Protein AF-A0AA93HL29-F1 (afdb_monomer)

Nearest PDB structures (foldseek):
  6zu5-assembly1_LM0  TM=8.636E-01  e=6.104E-02  Paranosema locustae
  6rm3-assembly1_LM0  TM=8.452E-01  e=5.400E-02  Vairimorpha necatrix
  7qep-assembly1_M4  TM=7.954E-01  e=4.494E-02  Encephalitozoon cuniculi GB-M1
  8b2l-assembly1_E3  TM=7.868E-01  e=1.626E-01  Nicotiana tabacum
  4v8p-assembly2_DF  TM=7.615E-01  e=1.955E-01  Tetrahymena thermophila

Secondary structure (DSSP, 8-state):
--GGG---TT-EEEE-TT-TT-EEEEEEEEETTTEEEEEETTSSEEEEEGGGEEEEPPPPPP--

Solvent-accessible surface area (backbone atoms only — not comparable to full-atom values): 3964 Å² total; per-residue (Å²): 136,77,79,83,76,76,76,52,62,75,35,43,28,37,34,46,83,82,44,98,85,40,44,61,28,36,28,71,39,70,52,78,90,56,32,28,35,31,32,38,88,93,52,75,70,41,83,41,51,46,89,39,47,42,80,50,80,74,78,74,79,86,84,127

Structure (mmCIF, N/CA/C/O backbone):
data_AF-A0AA93HL29-F1
#
_entry.id   AF-A0AA93HL29-F1
#
loop_
_atom_site.group_PDB
_atom_site.id
_atom_site.type_symbol
_atom_site.label_atom_id
_atom_site.label_alt_id
_atom_site.label_comp_id
_atom_site.label_asym_id
_atom_site.label_entity_id
_atom_site.label_seq_id
_atom_site.pdbx_PDB_ins_code
_atom_site.Cartn_x
_atom_site.Cartn_y
_atom_site.Cartn_z
_atom_site.occupancy
_atom_site.B_iso_or_equiv
_atom_site.auth_seq_id
_atom_site.auth_comp_id
_atom_site.auth_asym_id
_atom_site.auth_atom_id
_atom_site.pdbx_PDB_model_num
ATOM 1 N N . MET A 1 1 ? 21.084 -4.316 -0.134 1.00 37.16 1 MET A N 1
ATOM 2 C CA . MET A 1 1 ? 19.953 -4.039 -1.048 1.00 37.16 1 MET A CA 1
ATOM 3 C C . MET A 1 1 ? 18.703 -3.865 -0.194 1.00 37.16 1 MET A C 1
ATOM 5 O O . MET A 1 1 ? 18.229 -4.836 0.375 1.00 37.16 1 MET A O 1
ATOM 9 N N . SER A 1 2 ? 18.270 -2.623 0.041 1.00 32.97 2 SER A N 1
ATOM 10 C CA . SER A 1 2 ? 17.134 -2.315 0.926 1.00 32.97 2 SER A CA 1
ATOM 11 C C . SER A 1 2 ? 15.824 -2.527 0.161 1.00 32.97 2 SER A C 1
ATOM 13 O O . SER A 1 2 ? 15.722 -2.084 -0.977 1.00 32.97 2 SER A O 1
ATOM 15 N N . ALA A 1 3 ? 14.834 -3.183 0.770 1.00 44.06 3 ALA A N 1
ATOM 16 C CA . ALA A 1 3 ? 13.554 -3.609 0.182 1.00 44.06 3 ALA A CA 1
ATOM 17 C C . ALA A 1 3 ? 12.634 -2.482 -0.361 1.00 44.06 3 ALA A C 1
ATOM 19 O O . ALA A 1 3 ? 11.451 -2.707 -0.607 1.00 44.06 3 ALA A O 1
ATOM 20 N N . ARG A 1 4 ? 13.146 -1.261 -0.551 1.00 48.16 4 ARG A N 1
ATOM 21 C CA . ARG A 1 4 ? 12.372 -0.074 -0.945 1.00 48.16 4 ARG A CA 1
ATOM 22 C C . ARG A 1 4 ? 11.921 -0.075 -2.414 1.00 48.16 4 ARG A C 1
ATOM 24 O O . ARG A 1 4 ? 10.964 0.621 -2.741 1.00 48.16 4 ARG A O 1
ATOM 31 N N . ASP A 1 5 ? 12.522 -0.903 -3.271 1.00 55.62 5 ASP A N 1
ATOM 32 C CA . ASP A 1 5 ? 12.112 -1.051 -4.679 1.00 55.62 5 ASP A CA 1
ATOM 33 C C . ASP A 1 5 ? 11.083 -2.175 -4.925 1.00 55.62 5 ASP A C 1
ATOM 35 O O . ASP A 1 5 ? 10.516 -2.259 -6.011 1.00 55.62 5 ASP A O 1
ATOM 39 N N . GLY A 1 6 ? 10.784 -3.009 -3.921 1.00 70.31 6 GLY A N 1
ATOM 40 C CA . GLY A 1 6 ? 10.059 -4.282 -4.066 1.00 70.31 6 GLY A CA 1
ATOM 41 C C . GLY A 1 6 ? 8.535 -4.218 -3.948 1.00 70.31 6 GLY A C 1
ATOM 42 O O . GLY A 1 6 ? 7.944 -5.142 -3.405 1.00 70.31 6 GLY A O 1
ATOM 43 N N . LEU A 1 7 ? 7.905 -3.136 -4.405 1.00 82.06 7 LEU A N 1
ATOM 44 C CA . LEU A 1 7 ? 6.444 -3.051 -4.484 1.00 82.06 7 LEU A CA 1
ATOM 45 C C . LEU A 1 7 ? 5.997 -3.354 -5.907 1.00 82.06 7 LEU A C 1
ATOM 47 O O . LEU A 1 7 ? 6.510 -2.753 -6.849 1.00 82.06 7 LEU A O 1
ATOM 51 N N . SER A 1 8 ? 5.017 -4.236 -6.039 1.00 87.25 8 SER A N 1
ATOM 52 C CA . SER A 1 8 ? 4.353 -4.617 -7.283 1.00 87.25 8 SER A CA 1
ATOM 53 C C . SER A 1 8 ? 2.844 -4.409 -7.181 1.00 87.25 8 SER A C 1
ATOM 55 O O . SER A 1 8 ? 2.267 -4.325 -6.095 1.00 87.25 8 SER A O 1
ATOM 57 N N . ALA A 1 9 ? 2.177 -4.328 -8.332 1.00 88.62 9 ALA A N 1
ATOM 58 C CA . ALA A 1 9 ? 0.721 -4.409 -8.355 1.00 88.62 9 ALA A CA 1
ATOM 59 C C . ALA A 1 9 ? 0.262 -5.762 -7.777 1.00 88.62 9 ALA A C 1
ATOM 61 O O . ALA A 1 9 ? 0.862 -6.802 -8.047 1.00 88.62 9 ALA A O 1
ATOM 62 N N . GLY A 1 10 ? -0.792 -5.735 -6.965 1.00 88.50 10 GLY A N 1
ATOM 63 C CA . GLY A 1 10 ? -1.317 -6.881 -6.226 1.00 88.50 10 GLY A CA 1
ATOM 64 C C . GLY A 1 10 ? -0.601 -7.176 -4.906 1.00 88.50 10 GLY A C 1
ATOM 65 O O . GLY A 1 10 ? -0.953 -8.149 -4.234 1.00 88.50 10 GLY A O 1
ATOM 66 N N . ASP A 1 11 ? 0.418 -6.404 -4.523 1.00 90.75 11 ASP A N 1
ATOM 67 C CA . ASP A 1 11 ? 1.058 -6.566 -3.217 1.00 90.75 11 ASP A CA 1
ATOM 68 C C . ASP A 1 11 ? 0.186 -5.990 -2.103 1.00 90.75 11 ASP A C 1
ATOM 70 O O . ASP A 1 11 ? -0.467 -4.954 -2.265 1.00 90.75 11 ASP A O 1
ATOM 74 N N . ARG A 1 12 ? 0.219 -6.654 -0.945 1.00 92.44 12 ARG A N 1
ATOM 75 C CA . ARG A 1 12 ? -0.350 -6.111 0.287 1.00 92.44 12 ARG A CA 1
ATOM 76 C C . ARG A 1 12 ?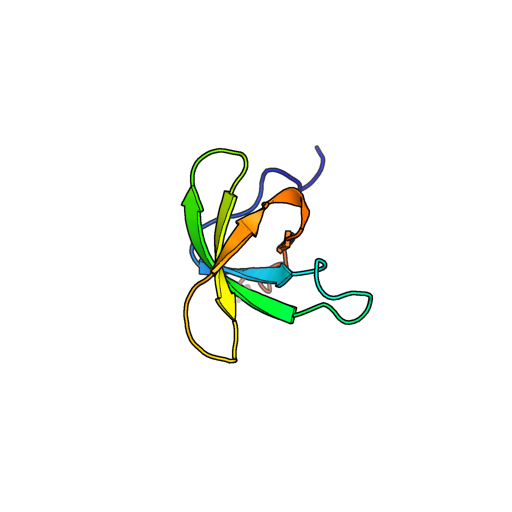 0.637 -5.155 0.927 1.00 92.44 12 ARG A C 1
ATOM 78 O O . ARG A 1 12 ? 1.837 -5.425 0.994 1.00 92.44 12 ARG A O 1
ATOM 85 N N . VAL A 1 13 ? 0.110 -4.054 1.436 1.00 93.06 13 VAL A N 1
ATOM 86 C CA . VAL A 1 13 ? 0.886 -2.998 2.075 1.00 93.06 13 VAL A CA 1
ATOM 87 C C . VAL A 1 13 ? 0.218 -2.529 3.354 1.00 93.06 13 VAL A C 1
ATOM 89 O O . VAL A 1 13 ? -1.003 -2.596 3.497 1.00 93.06 13 VAL A O 1
ATOM 92 N N . LEU A 1 14 ? 1.030 -2.014 4.268 1.00 92.38 14 LEU A N 1
ATOM 93 C CA . LEU A 1 14 ? 0.585 -1.234 5.411 1.00 92.38 14 LEU A CA 1
ATOM 94 C C . LEU A 1 14 ? 0.895 0.241 5.138 1.00 92.38 14 LEU A C 1
ATOM 96 O O . LEU A 1 14 ? 2.055 0.620 4.988 1.00 92.38 14 LEU A O 1
ATOM 100 N N . PHE A 1 15 ? -0.136 1.075 5.051 1.00 91.88 15 PHE A N 1
ATOM 101 C CA . PHE A 1 15 ? 0.004 2.523 4.934 1.00 91.88 15 PHE A CA 1
ATOM 102 C C . PHE A 1 15 ? 0.228 3.141 6.313 1.00 91.88 15 PHE A C 1
ATOM 104 O O . PHE A 1 15 ? -0.632 3.028 7.184 1.00 91.88 15 PHE A O 1
ATOM 111 N N . LEU A 1 16 ? 1.368 3.799 6.510 1.00 87.81 16 LEU A N 1
ATOM 112 C CA . LEU A 1 16 ? 1.799 4.349 7.801 1.00 87.81 16 LEU A CA 1
ATOM 113 C C . LEU A 1 16 ? 1.421 5.828 7.998 1.00 87.81 16 LEU A C 1
ATOM 115 O O . LEU A 1 16 ? 1.618 6.375 9.080 1.00 87.81 16 LEU A O 1
ATOM 119 N N . GLY A 1 17 ? 0.835 6.478 6.986 1.00 81.31 17 GLY A N 1
ATOM 120 C CA . GLY A 1 17 ? 0.482 7.904 7.034 1.00 81.31 17 GLY A CA 1
ATOM 121 C C . GLY A 1 17 ? -0.639 8.275 8.017 1.00 81.31 17 GLY A C 1
ATOM 122 O O . GLY A 1 17 ? -0.902 9.457 8.207 1.00 81.31 17 GLY A O 1
ATOM 123 N N . LEU A 1 18 ? -1.292 7.292 8.649 1.00 77.88 18 LEU A N 1
ATOM 124 C CA . LEU A 1 18 ? -2.378 7.488 9.626 1.00 77.88 18 LEU A CA 1
ATOM 125 C C . LEU A 1 18 ? -1.929 7.299 11.087 1.00 77.88 18 LEU A C 1
ATOM 127 O O . LEU A 1 18 ? -2.763 7.283 11.991 1.00 77.88 18 LEU A O 1
ATOM 131 N N . GLY A 1 19 ? -0.625 7.131 11.332 1.00 79.06 19 GLY A N 1
ATOM 132 C CA . GLY A 1 19 ? -0.068 6.911 12.666 1.00 79.06 19 GLY A CA 1
ATOM 133 C C . GLY A 1 19 ? 0.264 5.440 12.965 1.00 79.06 19 GLY A C 1
ATOM 134 O O . GLY A 1 19 ? 0.339 4.614 12.054 1.00 79.06 19 GLY A O 1
ATOM 135 N N . PRO A 1 20 ? 0.481 5.080 14.245 1.00 77.44 20 PRO A N 1
ATOM 136 C CA . PRO A 1 20 ? 1.242 3.887 14.638 1.00 77.44 20 PRO A CA 1
ATOM 137 C C . PRO A 1 20 ? 0.591 2.543 14.287 1.00 77.44 20 PRO A C 1
ATOM 139 O O . PRO A 1 20 ? 1.285 1.536 14.207 1.00 77.44 20 PRO A O 1
ATOM 142 N N . LYS A 1 21 ? -0.730 2.502 14.074 1.00 81.12 21 LYS A N 1
ATOM 143 C CA . LYS A 1 21 ? -1.439 1.268 13.690 1.00 81.12 21 LYS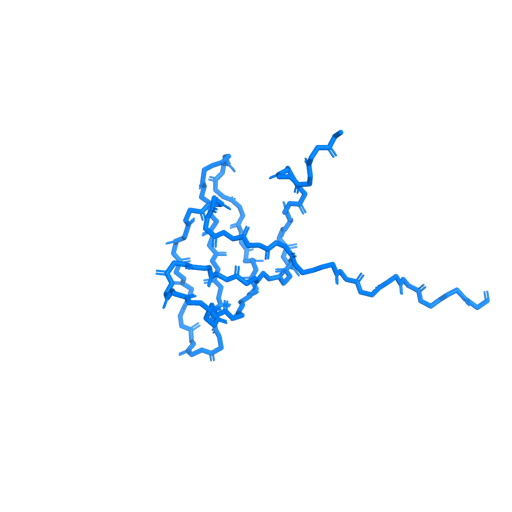 A CA 1
ATOM 144 C C . LYS A 1 21 ? -1.432 1.016 12.178 1.00 81.12 21 LYS A C 1
ATOM 146 O O . LYS A 1 21 ? -1.626 -0.122 11.761 1.00 81.12 21 LYS A O 1
ATOM 151 N N . GLY A 1 22 ? -1.195 2.060 11.378 1.00 88.25 22 GLY A N 1
ATOM 152 C CA . GLY A 1 22 ? -1.309 2.030 9.924 1.00 88.25 22 GLY A CA 1
ATOM 153 C C . GLY A 1 22 ? -2.662 1.518 9.409 1.00 88.25 22 GLY A C 1
ATOM 154 O O . GLY A 1 22 ? -3.594 1.254 10.170 1.00 88.25 22 GLY A O 1
ATOM 155 N N . GLN A 1 23 ? -2.784 1.371 8.092 1.00 91.88 23 GLN A N 1
ATOM 156 C CA . GLN A 1 23 ? -3.953 0.760 7.461 1.00 91.88 23 GLN A CA 1
ATOM 157 C C . GLN A 1 23 ? -3.535 -0.204 6.355 1.00 91.88 23 GLN A C 1
ATOM 159 O O . GLN A 1 23 ? -2.732 0.132 5.489 1.00 91.88 23 GLN A O 1
ATOM 164 N N . HIS A 1 24 ? -4.092 -1.413 6.383 1.00 92.62 24 HIS A N 1
ATOM 165 C CA . HIS A 1 24 ? -3.830 -2.418 5.361 1.00 92.62 24 HIS A CA 1
ATOM 166 C C . HIS A 1 24 ? -4.520 -2.049 4.049 1.00 92.62 24 HIS A C 1
ATOM 168 O O . HIS A 1 24 ? -5.683 -1.630 4.045 1.00 92.62 24 HIS A O 1
ATOM 174 N N . GLY A 1 25 ? -3.821 -2.263 2.941 1.00 93.69 25 GLY A N 1
ATOM 175 C CA . GLY A 1 25 ? -4.370 -2.091 1.607 1.00 93.69 25 GLY A CA 1
ATOM 176 C C . GLY A 1 25 ? -3.675 -2.959 0.569 1.00 93.69 25 GLY A C 1
ATOM 177 O O . GLY A 1 25 ? -2.643 -3.578 0.833 1.00 93.69 25 GLY A O 1
ATOM 178 N N . ASP A 1 26 ? -4.258 -2.975 -0.622 1.00 94.62 26 ASP A N 1
ATOM 179 C CA . ASP A 1 26 ? -3.720 -3.649 -1.797 1.00 94.62 26 ASP A CA 1
ATOM 180 C C . ASP A 1 26 ? -3.244 -2.607 -2.809 1.00 94.62 26 ASP A C 1
ATOM 182 O O . ASP A 1 26 ? -3.974 -1.667 -3.147 1.00 94.62 26 ASP A O 1
ATOM 186 N N . VAL A 1 27 ? -2.032 -2.777 -3.330 1.00 94.25 27 VAL A N 1
ATOM 187 C CA . VAL A 1 27 ? -1.522 -1.943 -4.420 1.00 94.25 27 VAL A CA 1
ATOM 188 C C . VAL A 1 27 ? -2.256 -2.319 -5.701 1.00 94.25 27 VAL A C 1
ATOM 190 O O . VAL A 1 27 ? -2.083 -3.414 -6.224 1.00 94.25 27 VAL A O 1
ATOM 193 N N . LEU A 1 28 ? -3.050 -1.408 -6.252 1.00 94.94 28 LEU A N 1
ATOM 194 C CA . LEU A 1 28 ? -3.703 -1.623 -7.544 1.00 94.94 28 LEU A CA 1
ATOM 195 C C . LEU A 1 28 ? -2.764 -1.304 -8.703 1.00 94.94 28 LEU A C 1
ATOM 197 O O . LEU A 1 28 ? -2.740 -2.006 -9.712 1.00 94.94 28 LEU A O 1
ATOM 201 N N . ARG A 1 29 ? -2.001 -0.215 -8.573 1.00 94.44 29 ARG A N 1
ATOM 202 C CA . ARG A 1 29 ? -1.108 0.262 -9.629 1.00 94.44 29 ARG A CA 1
ATOM 203 C C . ARG A 1 29 ? 0.019 1.101 -9.055 1.00 94.44 29 ARG A C 1
ATOM 205 O O . ARG A 1 29 ? -0.208 1.929 -8.179 1.00 94.44 29 ARG A O 1
ATOM 212 N N . LEU A 1 30 ? 1.213 0.952 -9.610 1.00 92.62 30 LEU A N 1
ATOM 213 C CA . LEU A 1 30 ? 2.331 1.853 -9.346 1.00 92.62 30 LEU A CA 1
ATOM 214 C C . LEU A 1 30 ? 2.300 3.012 -10.341 1.00 92.62 30 LEU A C 1
ATOM 216 O O . LEU A 1 30 ? 2.083 2.807 -11.535 1.00 92.62 30 LEU A O 1
ATOM 220 N N . MET A 1 31 ? 2.531 4.224 -9.852 1.00 89.19 31 MET A N 1
ATOM 221 C CA . MET A 1 31 ? 2.596 5.437 -10.664 1.00 89.19 31 MET A CA 1
ATOM 222 C C . MET A 1 31 ? 4.009 6.008 -10.570 1.00 89.19 31 MET A C 1
ATOM 224 O O . MET A 1 31 ? 4.329 6.848 -9.725 1.00 89.19 31 MET A O 1
ATOM 228 N N . GLY A 1 32 ? 4.886 5.478 -11.425 1.00 86.06 32 GLY A N 1
ATOM 229 C CA . GLY A 1 32 ? 6.309 5.796 -11.412 1.00 86.06 32 GLY A CA 1
ATOM 230 C C . GLY A 1 32 ? 6.995 5.362 -10.112 1.00 86.06 32 GLY A C 1
ATOM 231 O O . GLY A 1 32 ? 6.692 4.318 -9.526 1.00 86.06 32 GLY A O 1
ATOM 232 N N . ARG A 1 33 ? 7.961 6.168 -9.664 1.00 85.56 33 ARG A N 1
ATOM 233 C CA . ARG A 1 33 ? 8.803 5.856 -8.495 1.00 85.56 33 ARG A CA 1
ATOM 234 C C . ARG A 1 33 ? 8.285 6.421 -7.176 1.00 85.56 33 ARG A C 1
ATOM 236 O O . ARG A 1 33 ? 8.713 5.962 -6.125 1.00 85.56 33 ARG A O 1
ATOM 243 N N . SER A 1 34 ? 7.354 7.369 -7.224 1.00 90.69 34 SER A N 1
ATOM 244 C CA . SER A 1 34 ? 6.968 8.146 -6.040 1.00 90.69 34 SER A CA 1
ATOM 245 C C . SER A 1 34 ? 5.590 7.784 -5.500 1.00 90.69 34 SER A C 1
ATOM 247 O O . SER A 1 34 ? 5.364 7.917 -4.298 1.00 90.69 34 SER A O 1
ATOM 249 N N . PHE A 1 35 ? 4.682 7.295 -6.349 1.00 93.19 35 PHE A N 1
ATOM 250 C CA . PHE A 1 35 ? 3.281 7.103 -5.981 1.00 93.19 35 PHE A CA 1
ATOM 251 C C . PHE A 1 35 ? 2.767 5.702 -6.305 1.00 93.19 35 PHE A C 1
ATOM 253 O O . PHE A 1 35 ? 3.280 5.006 -7.186 1.00 93.19 35 PHE A O 1
ATOM 260 N N . ALA A 1 36 ? 1.728 5.297 -5.584 1.00 94.50 36 ALA A N 1
ATOM 261 C CA . ALA A 1 36 ? 0.966 4.090 -5.841 1.00 94.50 36 ALA A CA 1
ATOM 262 C C . ALA A 1 36 ? -0.522 4.353 -5.590 1.00 94.50 36 ALA A C 1
ATOM 264 O O . ALA A 1 36 ? -0.900 5.113 -4.703 1.00 94.50 36 ALA A O 1
ATOM 265 N N . CYS A 1 37 ? -1.372 3.720 -6.386 1.00 95.69 37 CYS A N 1
ATOM 266 C CA . CYS A 1 37 ? -2.802 3.665 -6.142 1.00 95.69 37 CYS A CA 1
ATOM 267 C C . CYS A 1 37 ? -3.078 2.455 -5.248 1.00 95.69 37 CYS A C 1
ATOM 269 O O . CYS A 1 37 ? -2.797 1.321 -5.648 1.00 95.69 37 CYS A O 1
ATOM 271 N N . VAL A 1 38 ? -3.593 2.697 -4.046 1.00 94.81 38 VAL A N 1
ATOM 272 C CA . VAL A 1 38 ? -3.835 1.669 -3.028 1.00 94.81 38 VAL A CA 1
ATOM 273 C C . VAL A 1 38 ? -5.316 1.620 -2.700 1.00 94.81 38 VAL A C 1
ATOM 275 O O . VAL A 1 38 ? -5.952 2.654 -2.496 1.00 94.81 38 VAL A O 1
ATOM 278 N N . ARG A 1 39 ? -5.872 0.413 -2.638 1.00 95.38 39 ARG A N 1
ATOM 279 C CA . ARG A 1 39 ? -7.234 0.178 -2.167 1.00 95.38 39 ARG A CA 1
ATOM 280 C C . ARG A 1 39 ? -7.197 -0.278 -0.717 1.00 95.38 39 ARG A C 1
ATOM 282 O O . ARG A 1 39 ? -6.603 -1.308 -0.415 1.00 95.38 39 ARG A O 1
ATOM 289 N N . PHE A 1 40 ? -7.848 0.473 0.159 1.00 92.06 40 PHE A N 1
ATOM 290 C CA . PHE A 1 40 ? -8.011 0.112 1.564 1.00 92.06 40 PHE A CA 1
ATOM 291 C C . PHE A 1 40 ? -9.310 -0.669 1.7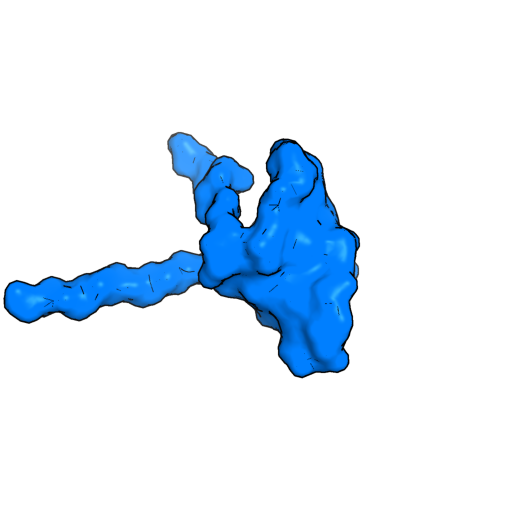86 1.00 92.06 40 PHE A C 1
ATOM 293 O O . PHE A 1 40 ? -10.231 -0.602 0.971 1.00 92.06 40 PHE A O 1
ATOM 300 N N . ALA A 1 41 ? -9.412 -1.365 2.922 1.00 86.00 41 ALA A N 1
ATOM 301 C CA . ALA A 1 41 ? -10.604 -2.143 3.284 1.00 86.00 41 ALA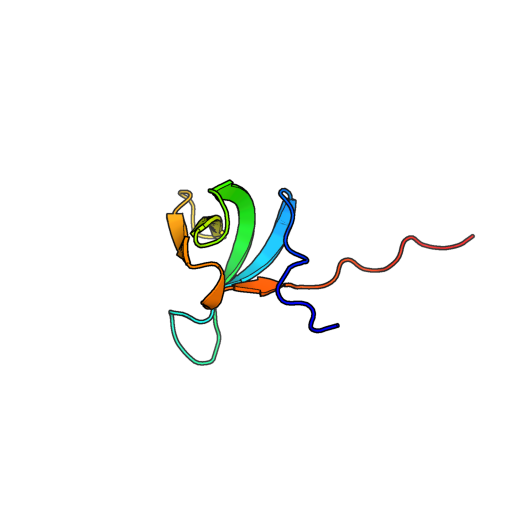 A CA 1
ATOM 302 C C . ALA A 1 41 ? -11.909 -1.320 3.271 1.00 86.00 41 ALA A C 1
ATOM 304 O O . ALA A 1 41 ? -12.983 -1.860 3.031 1.00 86.00 41 ALA A O 1
ATOM 305 N N . THR A 1 42 ? -11.816 -0.009 3.503 1.00 75.81 42 THR A N 1
ATOM 306 C CA . THR A 1 42 ? -12.959 0.907 3.603 1.00 75.81 42 THR A CA 1
ATOM 307 C C . THR A 1 42 ? -13.495 1.398 2.255 1.00 75.81 42 THR A C 1
ATOM 309 O O . THR A 1 42 ? -14.454 2.167 2.239 1.00 75.81 42 THR A O 1
ATOM 312 N N . GLY A 1 43 ? -12.927 0.970 1.120 1.00 78.25 43 GLY A N 1
ATOM 313 C CA . GLY A 1 43 ? -13.538 1.201 -0.190 1.00 78.25 43 GLY A CA 1
ATOM 314 C C . GLY A 1 43 ? -12.598 1.789 -1.235 1.00 78.25 43 GLY A C 1
ATOM 315 O O . GLY A 1 43 ? -11.755 1.079 -1.777 1.00 78.25 43 GLY A O 1
ATOM 316 N N . ARG A 1 44 ? -12.832 3.048 -1.630 1.00 89.81 44 ARG A N 1
ATOM 317 C CA . ARG A 1 44 ? -12.279 3.619 -2.871 1.00 89.81 44 ARG A CA 1
ATOM 318 C C . ARG A 1 44 ? -10.742 3.616 -2.897 1.00 89.81 44 ARG A C 1
ATOM 320 O O . ARG A 1 44 ? -10.116 3.835 -1.861 1.00 89.81 44 ARG A O 1
ATOM 327 N N . PRO A 1 45 ? -10.129 3.424 -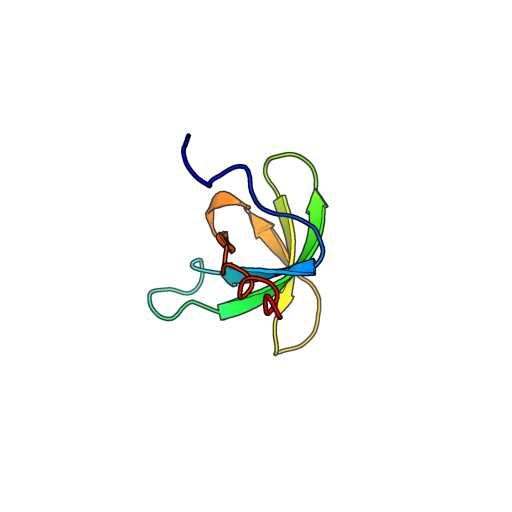4.079 1.00 93.19 45 PRO A N 1
ATOM 328 C CA . PRO A 1 45 ? -8.690 3.567 -4.230 1.00 93.19 45 PRO A CA 1
ATOM 329 C C . PRO A 1 45 ? -8.235 4.999 -3.955 1.00 93.19 45 PRO A C 1
ATOM 331 O O . PRO A 1 45 ? -8.883 5.956 -4.379 1.00 93.19 45 PRO A O 1
ATOM 334 N N . VAL A 1 46 ? -7.094 5.133 -3.289 1.00 92.31 46 VAL A N 1
ATOM 335 C CA . VAL A 1 46 ? -6.475 6.413 -2.944 1.00 92.31 46 VAL A CA 1
ATOM 336 C C . VAL A 1 46 ? -5.055 6.441 -3.492 1.00 92.31 46 VAL A C 1
ATOM 338 O O . VAL A 1 46 ? -4.358 5.424 -3.521 1.00 92.31 46 VAL A O 1
ATOM 341 N N . LEU A 1 47 ? -4.620 7.614 -3.947 1.00 93.69 47 LEU A N 1
ATOM 342 C CA . LEU A 1 47 ? -3.236 7.841 -4.333 1.00 93.69 47 LEU A CA 1
ATOM 343 C C . LEU A 1 47 ? -2.388 8.075 -3.079 1.00 93.69 47 LEU A C 1
ATOM 345 O O . LEU A 1 47 ? -2.658 8.990 -2.305 1.00 93.69 47 LEU A O 1
ATOM 349 N N . THR A 1 48 ? -1.354 7.265 -2.891 1.00 92.56 48 THR A N 1
ATOM 350 C CA . THR A 1 48 ? -0.450 7.345 -1.740 1.00 92.56 48 THR A CA 1
ATOM 351 C C . THR A 1 48 ? 0.997 7.466 -2.197 1.00 92.56 48 THR A C 1
ATOM 353 O O . THR A 1 48 ? 1.368 7.029 -3.292 1.00 92.56 48 THR A O 1
ATOM 356 N N . ARG A 1 49 ? 1.845 8.080 -1.363 1.00 92.38 49 ARG A N 1
ATOM 357 C CA . ARG A 1 49 ? 3.291 8.080 -1.607 1.00 92.38 49 ARG A CA 1
ATOM 358 C C . ARG A 1 49 ? 3.843 6.703 -1.279 1.00 92.38 49 ARG A C 1
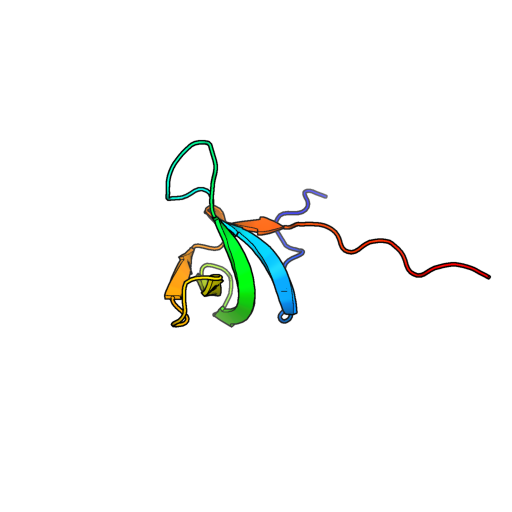ATOM 360 O O . ARG A 1 49 ? 3.537 6.144 -0.230 1.00 92.38 49 ARG A O 1
ATOM 367 N N . ARG A 1 50 ? 4.740 6.196 -2.122 1.00 90.69 50 ARG A N 1
ATOM 368 C CA . ARG A 1 50 ? 5.424 4.913 -1.891 1.00 90.69 50 ARG A CA 1
ATOM 369 C C . ARG A 1 50 ? 6.240 4.906 -0.598 1.00 90.69 50 ARG A C 1
ATOM 371 O O . ARG A 1 50 ? 6.362 3.861 0.020 1.00 90.69 50 ARG A O 1
ATOM 378 N N . ALA A 1 51 ? 6.747 6.064 -0.173 1.00 89.50 51 ALA A N 1
ATOM 379 C CA . ALA A 1 51 ? 7.479 6.215 1.085 1.00 89.50 51 ALA A CA 1
ATOM 380 C C . ALA A 1 51 ? 6.622 5.938 2.334 1.00 89.50 51 ALA A C 1
ATOM 382 O O . ALA A 1 51 ? 7.164 5.558 3.366 1.00 89.50 51 ALA A O 1
ATOM 383 N N . ASP A 1 52 ? 5.301 6.093 2.223 1.00 91.12 52 ASP A N 1
ATOM 384 C CA . ASP A 1 52 ? 4.363 5.862 3.322 1.00 91.12 52 ASP A CA 1
ATOM 385 C C . ASP A 1 52 ? 3.825 4.414 3.322 1.00 91.12 52 ASP A C 1
ATOM 387 O O . ASP A 1 52 ? 2.975 4.071 4.145 1.00 91.12 52 ASP A O 1
ATOM 391 N N . LEU A 1 53 ? 4.289 3.566 2.391 1.00 90.88 53 LEU A N 1
ATOM 392 C CA . LEU A 1 53 ? 3.863 2.175 2.239 1.00 90.88 53 LEU A CA 1
ATOM 393 C C . LEU A 1 53 ? 4.942 1.217 2.731 1.00 90.88 53 LEU A C 1
ATOM 395 O O . LEU A 1 53 ? 6.059 1.189 2.215 1.00 90.88 53 LEU A O 1
ATOM 399 N N . HIS A 1 54 ? 4.568 0.361 3.673 1.00 90.19 54 HIS A N 1
ATOM 400 C CA . HIS A 1 54 ? 5.382 -0.770 4.079 1.00 90.19 54 HIS A CA 1
ATOM 401 C C . HIS A 1 54 ? 4.906 -2.037 3.349 1.00 90.19 54 HIS A C 1
ATOM 403 O O . HIS A 1 54 ? 3.742 -2.413 3.506 1.00 90.19 54 HIS A O 1
ATOM 409 N N . PRO A 1 55 ? 5.762 -2.728 2.572 1.00 88.81 55 PRO A N 1
ATOM 410 C CA . PRO A 1 55 ? 5.388 -3.983 1.925 1.00 88.81 55 PRO A CA 1
ATOM 411 C C . PRO A 1 55 ? 5.135 -5.079 2.963 1.00 88.81 55 PRO A C 1
ATOM 413 O O . PRO A 1 55 ? 5.889 -5.206 3.930 1.00 88.81 55 PRO A O 1
ATOM 416 N N . ILE A 1 56 ? 4.087 -5.874 2.755 1.00 88.06 56 ILE A N 1
ATOM 417 C CA . ILE A 1 56 ? 3.801 -7.078 3.538 1.00 88.06 56 ILE A CA 1
ATOM 418 C C . ILE A 1 56 ? 4.205 -8.278 2.672 1.00 88.06 56 ILE A C 1
ATOM 420 O O . ILE A 1 56 ? 3.555 -8.526 1.652 1.00 88.06 56 ILE A O 1
ATOM 424 N N . PRO A 1 57 ? 5.269 -9.020 3.035 1.00 80.19 57 PRO A N 1
ATOM 425 C CA . PRO A 1 57 ? 5.728 -10.159 2.252 1.00 80.19 57 PRO A CA 1
ATOM 426 C C . PRO A 1 57 ? 4.616 -11.191 2.065 1.00 80.19 57 PRO A C 1
ATOM 428 O O . PRO A 1 57 ? 3.922 -11.560 3.017 1.00 80.19 57 PRO A O 1
ATOM 431 N N . ARG A 1 58 ? 4.459 -11.691 0.836 1.00 75.25 58 ARG A N 1
ATOM 432 C CA . ARG A 1 58 ? 3.618 -12.867 0.602 1.00 75.25 58 ARG A CA 1
ATOM 433 C C . ARG A 1 58 ? 4.246 -14.056 1.322 1.00 75.25 58 ARG A C 1
ATOM 435 O O . ARG A 1 58 ? 5.469 -14.194 1.344 1.00 75.25 58 ARG A O 1
ATOM 442 N N . ARG A 1 59 ? 3.408 -14.930 1.885 1.00 76.94 59 ARG A N 1
ATOM 443 C CA . ARG A 1 59 ? 3.881 -16.239 2.343 1.00 76.94 59 ARG A CA 1
ATOM 444 C C . ARG A 1 59 ? 4.582 -16.917 1.150 1.00 76.94 59 ARG A C 1
ATOM 446 O O . ARG A 1 59 ? 4.001 -16.901 0.061 1.00 76.94 59 ARG A O 1
ATOM 453 N N . PRO A 1 60 ? 5.791 -17.480 1.325 1.00 73.50 60 PRO A N 1
ATOM 454 C CA . PRO A 1 60 ? 6.422 -18.291 0.292 1.00 73.50 60 PRO A CA 1
ATOM 455 C C . PRO A 1 60 ? 5.451 -19.371 -0.196 1.00 73.50 60 PRO A C 1
ATOM 457 O O . PRO A 1 60 ? 4.642 -19.869 0.593 1.00 73.50 60 PRO A O 1
ATOM 4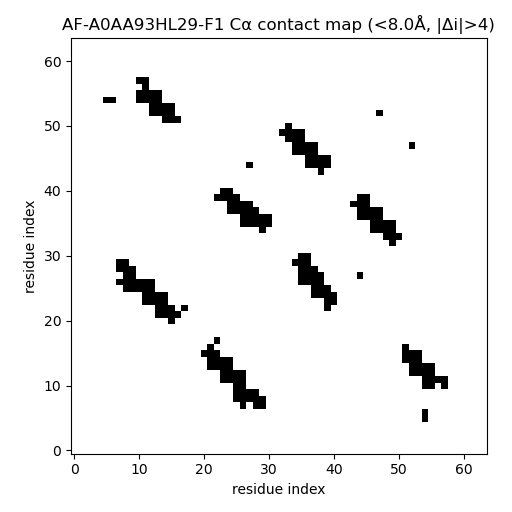60 N N . ALA A 1 61 ? 5.500 -19.711 -1.486 1.00 76.12 61 ALA A N 1
ATOM 461 C CA . ALA A 1 61 ? 4.693 -20.810 -2.007 1.00 76.12 61 ALA A CA 1
ATOM 462 C C . ALA A 1 61 ? 4.968 -22.078 -1.182 1.00 76.12 61 ALA A C 1
ATOM 464 O O . ALA A 1 61 ? 6.111 -22.322 -0.792 1.00 76.12 61 ALA A O 1
ATOM 465 N N . ALA A 1 62 ? 3.922 -22.854 -0.881 1.00 75.94 62 ALA A N 1
ATOM 466 C CA . ALA A 1 62 ? 4.106 -24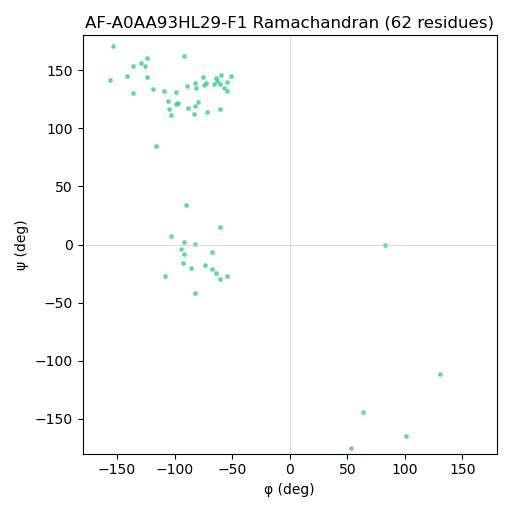.141 -0.227 1.00 75.94 62 ALA A CA 1
ATOM 467 C C . ALA A 1 62 ? 4.972 -25.011 -1.145 1.00 75.94 62 ALA A C 1
ATOM 469 O O . ALA A 1 62 ? 4.588 -25.278 -2.281 1.00 75.94 62 ALA A O 1
ATOM 470 N N . MET A 1 63 ? 6.159 -25.379 -0.673 1.00 76.06 63 MET A N 1
ATOM 471 C CA . MET A 1 63 ? 7.005 -26.349 -1.355 1.00 76.06 63 MET A CA 1
ATOM 472 C C . MET A 1 63 ? 6.494 -27.721 -0.916 1.00 76.06 63 MET A C 1
ATOM 474 O O . MET A 1 63 ? 6.534 -28.026 0.277 1.00 76.06 63 MET A O 1
ATOM 478 N N . TRP A 1 64 ? 5.913 -28.470 -1.851 1.00 67.00 64 TRP A N 1
ATOM 479 C CA . TRP A 1 64 ? 5.605 -29.889 -1.684 1.00 67.00 64 TRP A CA 1
ATOM 480 C C . TRP A 1 64 ? 6.764 -30.718 -2.218 1.00 67.00 64 TRP A C 1
ATOM 482 O O . TRP A 1 64 ? 7.314 -30.318 -3.271 1.00 67.00 64 TRP A O 1
#

Radius of gyration: 12.12 Å; Cα contacts (8 Å, |Δi|>4): 112; chains: 1; bounding box: 34×38×26 Å

pLDDT: mean 83.73, std 13.8, range [32.97, 95.69]

Sequence (64 aa):
MSARDGLSAGDRVLFLGLGPKGQHGDVLRLMGRSFACVRFATGRPVLTRRADLHPIPRRPAAMW

Foldseek 3Di:
DDCLVVDDQQFWKFQCPVDDVGFIWGFHADDPNFWTFTAGPVDDTDIDTSVRIDTDDDDPPDDD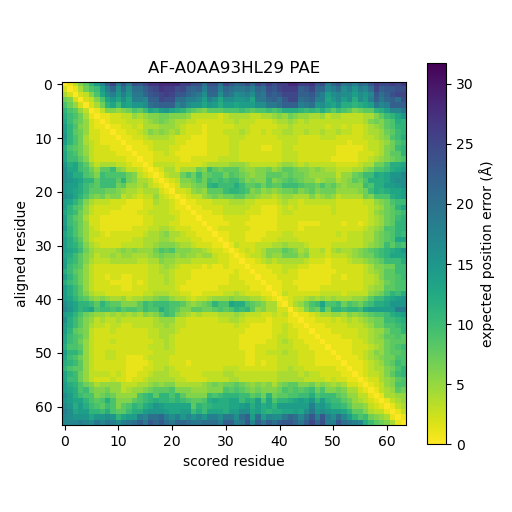

Mean predicted aligned error: 6.18 Å